Protein AF-A0AAW0VQF1-F1 (afdb_monomer_lite)

Foldseek 3Di:
DDKDWDWAADPVQRLQGTDIDIDDDCVVVVVLVVLCVVCVVVRDSVDDNQVSSCVSSVDRPPDPDPDDDDDDPPPDQLAAPQPSHQDDPNDGQPDADPPPRHTHDPVSVVVVVVVVDDD

InterPro domains:
  IPR011011 Zinc finger, FYVE/PHD-type [SSF57903] (68-113)
  IPR013083 Zinc finger, RING/FYVE/PHD-type [G3DSA:3.30.40.10] (63-118)
  IPR026848 E3 ubiquitin-protein ligase FANCL [PTHR13206] (1-112)
  IPR026850 FANCL C-terminal domain [PF11793] (78-112)
  IPR043003 FANCL, UBC-like domain 3 superfamily [G3DSA:3.10.110.20] (1-62)
  IPR044037 FANCL, UBC-like domain 3 [PF18891] (1-61)

Organism: Cherax quadricarinatus (NCBI:txid27406)

pLDDT: mean 75.17, std 14.42, range [34.44, 90.5]

Secondary structure (DSSP, 8-state):
---EEEEE--TT-TTSPPEEEEES-HHHHHHHHHHHHHSGGG--TTS-HHHHHHHHHTS-------S-SSS---S----BTTT--S-BTTB---EE-TTT--EE-HHHHHHHHHTT---

Sequence (119 aa):
NHVSVQLCVSVAHPRSLPQCHFLGTSRLTAPLNALLTEKYEEWDPDRSIVSNLEAILGVSVVKSRSADSEGMAEEWSAECAVCYSLHLEDALPDLTCDHCSQAFHVQCLYELISCKVPS

Structure (mmCIF, N/CA/C/O backbone):
data_AF-A0AAW0VQF1-F1
#
_entry.id   AF-A0AAW0VQF1-F1
#
loop_
_atom_site.group_PDB
_atom_site.id
_atom_site.type_symbol
_atom_site.label_atom_id
_atom_site.label_alt_id
_atom_site.label_comp_id
_atom_site.label_asym_id
_atom_site.label_entity_id
_atom_site.label_seq_id
_atom_site.pdbx_PDB_ins_code
_atom_site.Cartn_x
_atom_site.Cartn_y
_atom_site.Cartn_z
_atom_site.occupancy
_atom_site.B_iso_or_equiv
_atom_site.auth_seq_id
_atom_site.auth_comp_id
_atom_site.auth_asym_id
_atom_site.auth_atom_id
_atom_site.pdbx_PDB_model_num
ATOM 1 N N . ASN A 1 1 ? -7.351 11.673 8.206 1.00 57.97 1 ASN A N 1
ATOM 2 C CA . ASN A 1 1 ? -6.978 10.460 8.964 1.00 57.97 1 ASN A CA 1
ATOM 3 C C . ASN A 1 1 ? -6.780 9.360 7.942 1.00 57.97 1 ASN A C 1
ATOM 5 O O . ASN A 1 1 ? -7.769 8.953 7.351 1.00 57.97 1 ASN A O 1
ATOM 9 N N . HIS A 1 2 ? -5.536 9.002 7.632 1.00 68.44 2 HIS A N 1
ATOM 10 C CA . HIS A 1 2 ? -5.218 8.101 6.522 1.00 68.44 2 HIS A CA 1
ATOM 11 C C . HIS A 1 2 ? -4.788 6.740 7.077 1.00 68.44 2 HIS A C 1
ATOM 13 O O . HIS A 1 2 ? -4.033 6.684 8.048 1.00 68.44 2 HIS A O 1
ATOM 19 N N . VAL A 1 3 ? -5.296 5.661 6.487 1.00 77.69 3 VAL A N 1
ATOM 20 C CA . VAL A 1 3 ? -4.863 4.289 6.766 1.00 77.69 3 VAL A CA 1
ATOM 21 C C . VAL A 1 3 ? -4.494 3.676 5.432 1.00 77.69 3 VAL A C 1
ATOM 23 O O . VAL A 1 3 ? -5.299 3.683 4.505 1.00 77.69 3 VAL A O 1
ATOM 26 N N . SER A 1 4 ? -3.277 3.162 5.344 1.00 81.06 4 SER A N 1
ATOM 27 C CA . SER A 1 4 ? -2.804 2.449 4.164 1.00 81.06 4 SER A CA 1
ATOM 28 C C . SER A 1 4 ? -2.938 0.950 4.407 1.00 81.06 4 SER A C 1
ATOM 30 O O . SER A 1 4 ? -2.774 0.484 5.533 1.00 81.06 4 SER A O 1
ATOM 32 N N . VAL A 1 5 ? -3.235 0.178 3.365 1.00 83.06 5 VAL A N 1
ATOM 33 C CA . VAL A 1 5 ? -3.287 -1.287 3.443 1.00 83.06 5 VAL A CA 1
ATOM 34 C C . VAL A 1 5 ? -2.250 -1.876 2.498 1.00 83.06 5 VAL A C 1
ATOM 36 O O . VAL A 1 5 ? -2.226 -1.561 1.311 1.00 83.06 5 VAL A O 1
ATOM 39 N N . GLN A 1 6 ? -1.374 -2.716 3.036 1.00 81.81 6 GLN A N 1
ATOM 40 C CA . GLN A 1 6 ? -0.417 -3.491 2.261 1.00 81.81 6 GLN A CA 1
ATOM 41 C C . GLN A 1 6 ? -0.984 -4.893 2.034 1.00 81.81 6 GLN A C 1
ATOM 43 O O . GLN A 1 6 ? -1.417 -5.550 2.981 1.00 81.81 6 GLN A O 1
ATOM 48 N N . LEU A 1 7 ? -0.989 -5.338 0.776 1.00 83.69 7 LEU A N 1
ATOM 49 C CA . LEU A 1 7 ? -1.543 -6.625 0.360 1.00 83.69 7 LEU A CA 1
ATOM 50 C C . LEU A 1 7 ? -0.426 -7.522 -0.172 1.00 83.69 7 LEU A C 1
ATOM 52 O O . LEU A 1 7 ? 0.212 -7.197 -1.172 1.00 83.69 7 LEU A O 1
ATOM 56 N N . CYS A 1 8 ? -0.217 -8.669 0.469 1.00 80.88 8 CYS A N 1
ATOM 57 C CA . CYS A 1 8 ? 0.690 -9.709 -0.006 1.00 80.88 8 CYS A CA 1
ATOM 58 C C . CYS A 1 8 ? -0.123 -10.827 -0.665 1.00 80.88 8 CYS A C 1
ATOM 60 O O . CYS A 1 8 ? -0.778 -11.620 0.015 1.00 80.88 8 CYS A O 1
ATOM 62 N N . VAL A 1 9 ? -0.091 -10.875 -1.998 1.00 83.44 9 VAL A N 1
ATOM 63 C CA . VAL A 1 9 ? -0.812 -11.867 -2.806 1.00 83.44 9 VAL A CA 1
ATOM 64 C C . VAL A 1 9 ? 0.130 -13.014 -3.169 1.00 83.44 9 VAL A C 1
ATOM 66 O O . VAL A 1 9 ? 1.237 -12.792 -3.657 1.00 83.44 9 VAL A O 1
ATOM 69 N N . SER A 1 10 ? -0.314 -14.254 -2.963 1.00 77.94 10 SER A N 1
ATOM 70 C CA . SER A 1 10 ? 0.448 -15.436 -3.373 1.00 77.94 10 SER A CA 1
ATOM 71 C C . SER A 1 10 ? 0.300 -15.679 -4.875 1.00 77.94 10 SER A C 1
ATOM 73 O O . SER A 1 10 ? -0.810 -15.867 -5.365 1.00 77.94 10 SER A O 1
ATOM 75 N N . VAL A 1 11 ? 1.415 -15.772 -5.603 1.00 77.50 11 VAL A N 1
ATOM 76 C CA . VAL A 1 11 ? 1.424 -16.075 -7.052 1.00 77.50 11 VAL A CA 1
ATOM 77 C C . VAL A 1 11 ? 0.788 -17.424 -7.406 1.00 77.50 11 VAL A C 1
ATOM 79 O O . VAL A 1 11 ? 0.231 -17.565 -8.489 1.00 77.50 11 VAL A O 1
ATOM 82 N N . ALA A 1 12 ? 0.822 -18.401 -6.495 1.00 79.44 12 ALA A N 1
ATOM 83 C CA . ALA A 1 12 ? 0.177 -19.702 -6.688 1.00 79.44 12 ALA A CA 1
ATOM 84 C C . ALA A 1 12 ? -1.360 -19.632 -6.607 1.00 79.44 12 ALA A C 1
ATOM 86 O O . ALA A 1 12 ? -2.048 -20.415 -7.254 1.00 79.44 12 ALA A O 1
ATOM 87 N N . HIS A 1 13 ? -1.898 -18.684 -5.833 1.00 75.56 13 HIS A N 1
ATOM 88 C CA . HIS A 1 13 ? -3.334 -18.526 -5.595 1.00 75.56 13 HIS A CA 1
ATOM 89 C C . HIS A 1 13 ? -3.698 -17.032 -5.587 1.00 75.56 13 HIS A C 1
ATOM 91 O O . HIS A 1 13 ? -3.992 -16.461 -4.540 1.00 75.56 13 HIS A O 1
ATOM 97 N N . PRO A 1 14 ? -3.695 -16.358 -6.749 1.00 72.56 14 PRO A N 1
ATOM 98 C CA . PRO A 1 14 ? -3.842 -14.902 -6.815 1.00 72.56 14 PRO A CA 1
ATOM 99 C C . PRO A 1 14 ? -5.221 -14.386 -6.379 1.00 72.56 14 PRO A C 1
ATOM 101 O O . PRO A 1 14 ? -5.385 -13.189 -6.169 1.00 72.56 14 PRO A O 1
ATOM 104 N N . ARG A 1 15 ? -6.215 -15.276 -6.261 1.00 73.75 15 ARG A N 1
ATOM 105 C CA . ARG A 1 15 ? -7.586 -14.942 -5.848 1.00 73.75 15 ARG A CA 1
ATOM 106 C C . ARG A 1 15 ? -7.921 -15.349 -4.411 1.00 73.75 15 ARG A C 1
ATOM 108 O O . ARG A 1 15 ? -9.003 -15.025 -3.924 1.00 73.75 15 ARG A O 1
ATOM 115 N N . SER A 1 16 ? -7.024 -16.065 -3.728 1.00 78.00 16 SER A N 1
ATOM 116 C CA . SER A 1 16 ? -7.207 -16.338 -2.302 1.00 78.00 16 SER A CA 1
ATOM 117 C C . SER A 1 16 ? -7.013 -15.057 -1.495 1.00 78.00 16 SER A C 1
ATOM 119 O O . SER A 1 16 ? -6.320 -14.144 -1.949 1.00 78.00 16 SER A O 1
ATOM 121 N N . LEU A 1 17 ? -7.582 -15.014 -0.289 1.00 79.75 17 LEU A N 1
ATOM 122 C CA . LEU A 1 17 ? -7.399 -13.913 0.654 1.00 79.75 17 LEU A CA 1
ATOM 123 C C . LEU A 1 17 ? -5.901 -13.567 0.789 1.00 79.75 17 LEU A C 1
ATOM 125 O O . LEU A 1 17 ? -5.116 -14.428 1.203 1.00 79.75 17 LEU A O 1
ATOM 129 N N . PRO A 1 18 ? -5.478 -12.344 0.426 1.00 83.50 18 PRO A N 1
ATOM 130 C CA . PRO A 1 18 ? -4.101 -11.930 0.609 1.00 83.50 18 PRO A CA 1
ATOM 131 C C . PRO A 1 18 ? -3.821 -11.620 2.074 1.00 83.50 18 PRO A C 1
ATOM 133 O O . PRO A 1 18 ? -4.712 -11.268 2.850 1.00 83.50 18 PRO A O 1
ATOM 136 N N . GLN A 1 19 ? -2.546 -11.674 2.442 1.00 82.69 19 GLN A N 1
ATOM 137 C CA . GLN A 1 19 ? -2.124 -11.148 3.731 1.00 82.69 19 GLN A CA 1
ATOM 138 C C . GLN A 1 19 ? -2.324 -9.628 3.725 1.00 82.69 19 GLN A C 1
ATOM 140 O O . GLN A 1 19 ? -1.672 -8.922 2.956 1.00 82.69 19 GLN A O 1
ATOM 145 N N . CYS A 1 20 ? -3.248 -9.144 4.556 1.00 84.56 20 CYS A N 1
ATOM 146 C CA . CYS A 1 20 ? -3.586 -7.729 4.671 1.00 84.56 20 CYS A CA 1
ATOM 147 C C . CYS A 1 20 ? -2.892 -7.133 5.898 1.00 84.56 20 CYS A C 1
ATOM 149 O O . CYS A 1 20 ? -3.084 -7.614 7.013 1.00 84.56 20 CYS A O 1
ATOM 151 N N . HIS A 1 21 ? -2.104 -6.077 5.707 1.00 83.38 21 HIS A N 1
ATOM 152 C CA . HIS A 1 21 ? -1.444 -5.366 6.795 1.00 83.38 21 HIS A CA 1
ATOM 153 C C . HIS A 1 21 ? -1.852 -3.891 6.788 1.00 83.38 21 HIS A C 1
ATOM 155 O O . HIS A 1 21 ? -1.505 -3.141 5.875 1.00 83.38 21 HIS A O 1
ATOM 161 N N . PHE A 1 22 ? -2.621 -3.480 7.799 1.00 85.06 22 PHE A N 1
ATOM 162 C CA . PHE A 1 22 ? -3.079 -2.099 7.943 1.00 85.06 22 PHE A CA 1
ATOM 163 C C . PHE A 1 22 ? -2.020 -1.243 8.640 1.00 85.06 22 PHE A C 1
ATOM 165 O O . PHE A 1 22 ? -1.642 -1.502 9.782 1.00 85.06 22 PHE A O 1
ATOM 172 N N . LEU A 1 23 ? -1.593 -0.186 7.959 1.00 82.69 23 LEU A N 1
ATOM 173 C CA . LEU A 1 23 ? -0.605 0.786 8.403 1.00 82.69 23 LEU A CA 1
ATOM 174 C C . LEU A 1 23 ? -1.313 2.092 8.775 1.00 82.69 23 LEU A C 1
ATOM 176 O O . LEU A 1 23 ? -1.992 2.709 7.953 1.00 82.69 23 LEU A O 1
ATOM 180 N N . GLY A 1 24 ? -1.166 2.519 10.025 1.00 82.00 24 GLY A N 1
ATOM 181 C CA . GLY A 1 24 ? -1.808 3.720 10.547 1.00 82.00 24 GLY A CA 1
ATOM 182 C C . GLY A 1 24 ? -1.875 3.707 12.070 1.00 82.00 24 GLY A C 1
ATOM 183 O O . GLY A 1 24 ? -1.261 2.871 12.731 1.00 82.00 24 GLY A O 1
ATOM 184 N N . THR A 1 25 ? -2.640 4.634 12.647 1.00 82.88 25 THR A N 1
ATOM 185 C CA . THR A 1 25 ? -2.832 4.666 14.104 1.00 82.88 25 THR A CA 1
ATOM 186 C C . THR A 1 25 ? -3.618 3.442 14.580 1.00 82.88 25 THR A C 1
ATOM 188 O O . THR A 1 25 ? -4.621 3.070 13.969 1.00 82.88 25 THR A O 1
ATOM 191 N N . SER A 1 26 ? -3.218 2.852 15.712 1.00 80.25 26 SER A N 1
ATOM 192 C CA . SER A 1 26 ? -3.838 1.636 16.271 1.00 80.25 26 SER A CA 1
ATOM 193 C C . SER A 1 26 ? -5.348 1.774 16.465 1.00 80.25 26 SER A C 1
ATOM 195 O O . SER A 1 26 ? -6.101 0.822 16.296 1.00 80.25 26 SER A O 1
ATOM 197 N N . ARG A 1 27 ? -5.807 2.991 16.775 1.00 80.88 27 ARG A N 1
ATOM 198 C CA . ARG A 1 27 ? -7.226 3.323 16.938 1.00 80.88 27 ARG A CA 1
ATOM 199 C C . ARG A 1 27 ? -8.046 3.124 15.656 1.00 80.88 27 ARG A C 1
ATOM 201 O O . ARG A 1 27 ? -9.240 2.873 15.752 1.00 80.88 27 ARG A O 1
ATOM 208 N N . LEU A 1 28 ? -7.425 3.249 14.484 1.00 80.19 28 LEU A N 1
ATOM 209 C CA . LEU A 1 28 ? -8.071 3.050 13.185 1.00 80.19 28 LEU A CA 1
ATOM 210 C C . LEU A 1 28 ? -7.803 1.657 12.616 1.00 80.19 28 LEU A C 1
ATOM 212 O O . LEU A 1 28 ? -8.687 1.080 11.999 1.00 80.19 28 LEU A O 1
ATOM 216 N N . THR A 1 29 ? -6.610 1.098 12.831 1.00 83.38 29 THR A N 1
ATOM 217 C CA . THR A 1 29 ? -6.235 -0.210 12.273 1.00 83.38 29 THR A CA 1
ATOM 218 C C . THR A 1 29 ? -6.812 -1.388 13.058 1.00 83.38 29 THR A C 1
ATOM 220 O O . THR A 1 29 ? -7.127 -2.414 12.460 1.00 83.38 29 THR A O 1
ATOM 223 N N . ALA A 1 30 ? -7.006 -1.259 14.376 1.00 83.44 30 ALA A N 1
ATOM 224 C CA . ALA A 1 30 ? -7.602 -2.306 15.209 1.00 83.44 30 ALA A CA 1
ATOM 225 C C . ALA A 1 30 ? -9.034 -2.700 14.789 1.00 83.44 30 ALA A C 1
ATOM 227 O O . ALA A 1 30 ? -9.265 -3.895 14.599 1.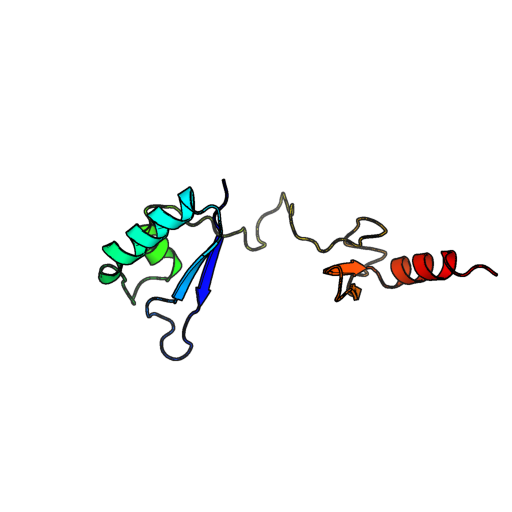00 83.44 30 ALA A O 1
ATOM 228 N N . PRO A 1 3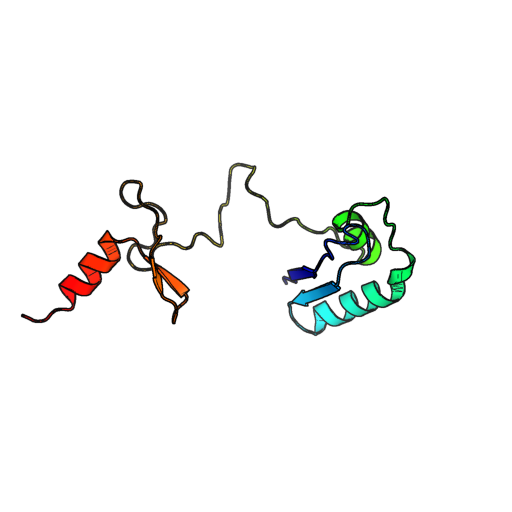1 ? -9.990 -1.765 14.587 1.00 85.38 31 PRO A N 1
ATOM 229 C CA . PRO A 1 31 ? -11.330 -2.137 14.129 1.00 85.38 31 PRO A CA 1
ATOM 230 C C . PRO A 1 31 ? -11.325 -2.713 12.707 1.00 85.38 31 PRO A C 1
ATOM 232 O O . PRO A 1 31 ? -12.077 -3.642 12.439 1.00 85.38 31 PRO A O 1
ATOM 235 N N . LEU A 1 32 ? -10.452 -2.231 11.813 1.00 85.69 32 LEU A N 1
ATOM 236 C CA . LEU A 1 32 ? -10.331 -2.767 10.450 1.00 85.69 32 LEU A CA 1
ATOM 237 C C . LEU A 1 32 ? -9.816 -4.213 10.446 1.00 85.69 32 LEU A C 1
ATOM 239 O O . LEU A 1 32 ? -10.356 -5.054 9.735 1.00 85.69 32 LEU A O 1
ATOM 243 N N . ASN A 1 33 ? -8.822 -4.525 11.283 1.00 86.56 33 ASN A N 1
ATOM 244 C CA . ASN A 1 33 ? -8.348 -5.898 11.468 1.00 86.56 33 ASN A CA 1
ATOM 245 C C . ASN A 1 33 ? -9.422 -6.807 12.076 1.00 86.56 33 ASN A C 1
ATOM 247 O O . ASN A 1 33 ? -9.563 -7.950 11.645 1.00 86.56 33 ASN A O 1
ATOM 251 N N . ALA A 1 34 ? -10.177 -6.311 13.060 1.00 86.38 34 ALA A N 1
ATOM 252 C CA . ALA A 1 34 ? -11.268 -7.067 13.667 1.00 86.38 34 ALA A CA 1
ATOM 253 C C . ALA A 1 34 ? -12.357 -7.397 12.635 1.00 86.38 34 ALA A C 1
ATOM 255 O O . ALA A 1 34 ? -12.736 -8.556 12.516 1.00 86.38 34 ALA A O 1
ATOM 256 N N . LEU A 1 35 ? -12.774 -6.413 11.829 1.00 86.44 35 LEU A N 1
ATOM 257 C CA . LEU A 1 35 ? -13.737 -6.609 10.741 1.00 86.44 35 LEU A CA 1
ATOM 258 C C . LEU A 1 35 ? -13.229 -7.612 9.706 1.00 86.44 35 LEU A C 1
ATOM 260 O O . LEU A 1 35 ? -13.948 -8.542 9.365 1.00 86.44 35 LEU A O 1
ATOM 264 N N . LEU A 1 36 ? -11.980 -7.471 9.252 1.00 85.69 36 LEU A N 1
ATOM 265 C CA . LEU A 1 36 ? -11.381 -8.401 8.292 1.00 85.69 36 LEU A CA 1
ATOM 266 C C . LEU A 1 36 ? -11.348 -9.840 8.831 1.00 85.69 36 LEU A C 1
ATOM 268 O O . LEU A 1 36 ? -11.576 -10.783 8.080 1.00 85.69 36 LEU A O 1
ATOM 272 N N . THR A 1 37 ? -11.083 -10.001 10.129 1.00 84.94 37 THR A N 1
ATOM 273 C CA . THR A 1 37 ? -11.030 -11.314 10.787 1.00 84.94 37 THR A CA 1
ATOM 274 C C . THR A 1 37 ? -12.421 -11.896 11.026 1.00 84.94 37 THR A C 1
ATOM 276 O O . THR A 1 37 ? -12.584 -13.100 10.921 1.00 84.94 37 THR A O 1
ATOM 279 N N . GLU A 1 38 ? -13.425 -11.077 11.341 1.00 86.62 38 GLU A N 1
ATOM 280 C CA . GLU A 1 38 ? -14.807 -11.528 11.565 1.00 86.62 38 GLU A CA 1
ATOM 281 C C . GLU A 1 38 ? -15.490 -11.931 10.252 1.00 86.62 38 GLU A C 1
ATOM 283 O O . GLU A 1 38 ? -16.186 -12.936 10.174 1.00 86.62 38 GLU A O 1
ATOM 288 N N . LYS A 1 39 ? -15.246 -11.153 9.199 1.00 83.06 39 LYS A N 1
ATOM 289 C CA . LYS A 1 39 ? -15.884 -11.264 7.885 1.00 83.06 39 LYS A CA 1
ATOM 290 C C . LYS A 1 39 ? -15.063 -12.088 6.888 1.00 83.06 39 LYS A C 1
ATOM 292 O O . LYS A 1 39 ? -15.339 -12.058 5.690 1.00 83.06 39 LYS A O 1
ATOM 297 N N . TYR A 1 40 ? -14.037 -12.801 7.357 1.00 80.81 40 TYR A N 1
ATOM 298 C CA . TYR A 1 40 ? -13.095 -13.522 6.494 1.00 80.81 40 TYR A CA 1
ATOM 299 C C . TYR A 1 40 ? -13.774 -14.598 5.627 1.00 80.81 40 TYR A C 1
ATOM 301 O O . TYR A 1 40 ? -13.318 -14.870 4.519 1.00 80.81 40 TYR A O 1
ATOM 309 N N . GLU A 1 41 ? -14.876 -15.181 6.113 1.00 81.19 41 GLU A N 1
ATOM 310 C CA . GLU A 1 41 ? -15.663 -16.209 5.415 1.00 81.19 41 GLU A CA 1
ATOM 311 C C . GLU A 1 41 ? -16.465 -15.646 4.236 1.00 81.19 41 GLU A C 1
ATOM 313 O O . GLU A 1 41 ? -16.837 -16.393 3.336 1.00 81.19 41 GLU A O 1
ATOM 318 N N . GLU A 1 42 ? -16.700 -14.330 4.205 1.00 83.94 42 GLU A N 1
ATOM 319 C CA . GLU A 1 42 ? -17.379 -13.651 3.094 1.00 83.94 42 GLU A CA 1
ATOM 320 C C . GLU A 1 42 ? -16.423 -13.351 1.920 1.00 83.94 42 GLU A C 1
ATOM 322 O O . GLU A 1 42 ? -16.816 -12.702 0.949 1.00 83.94 42 GLU A O 1
ATOM 327 N N . TRP A 1 43 ? -15.162 -13.808 1.985 1.00 85.44 43 TRP A N 1
ATOM 328 C CA . TRP A 1 43 ? -14.202 -13.647 0.895 1.00 85.44 43 TRP A CA 1
ATOM 329 C C . TRP A 1 43 ? -14.585 -14.495 -0.322 1.00 85.44 43 TRP A C 1
ATOM 331 O O . TRP A 1 43 ? -14.459 -15.719 -0.321 1.00 85.44 43 TRP A O 1
ATOM 341 N N . ASP A 1 44 ? -14.980 -13.823 -1.398 1.00 83.69 44 ASP A N 1
ATOM 342 C CA . ASP A 1 44 ? -15.390 -14.455 -2.648 1.00 83.69 44 ASP A CA 1
ATOM 343 C C . ASP A 1 44 ? -14.220 -14.472 -3.660 1.00 83.69 44 ASP A C 1
ATOM 345 O O . ASP A 1 44 ? -13.818 -13.410 -4.145 1.00 83.69 44 ASP A O 1
ATOM 349 N N . PRO A 1 45 ? -13.642 -15.637 -4.008 1.00 80.62 45 PRO A N 1
ATOM 350 C CA . PRO A 1 45 ? -12.522 -15.724 -4.948 1.00 80.62 45 PRO A CA 1
ATOM 351 C C . PRO A 1 45 ? -12.903 -15.400 -6.404 1.00 80.62 45 PRO A C 1
ATOM 353 O O . PRO A 1 45 ? -12.009 -15.246 -7.240 1.00 80.62 45 PRO A O 1
ATOM 356 N N . ASP A 1 46 ? -14.191 -15.299 -6.739 1.00 82.88 46 ASP A N 1
ATOM 357 C CA . ASP A 1 46 ? -14.650 -14.847 -8.056 1.00 82.88 46 ASP A CA 1
ATOM 358 C C . ASP A 1 46 ? -14.741 -13.314 -8.148 1.00 82.88 46 ASP A C 1
ATOM 360 O O . ASP A 1 46 ? -14.800 -12.754 -9.247 1.00 82.88 46 ASP A O 1
ATOM 364 N N . ARG A 1 47 ? -14.670 -12.606 -7.012 1.00 80.81 47 ARG A N 1
ATOM 365 C CA . ARG A 1 47 ? -14.608 -11.139 -6.952 1.00 80.81 47 ARG A CA 1
ATOM 366 C C . ARG A 1 47 ? -13.175 -10.620 -6.941 1.00 80.81 47 ARG A C 1
ATOM 368 O O . ARG A 1 47 ? -12.217 -11.305 -6.588 1.00 80.81 47 ARG A O 1
ATOM 375 N N . SER A 1 48 ? -13.020 -9.351 -7.323 1.00 82.69 48 SER A N 1
ATOM 376 C CA . SER A 1 48 ? -11.727 -8.676 -7.212 1.00 82.69 48 SER A CA 1
ATOM 377 C C . SER A 1 48 ? -11.334 -8.488 -5.742 1.00 82.69 48 SER A C 1
ATOM 379 O O . SER A 1 48 ? -12.187 -8.231 -4.892 1.00 82.69 48 SER A O 1
ATOM 381 N N . ILE A 1 49 ? -10.029 -8.543 -5.458 1.00 82.38 49 ILE A N 1
ATOM 382 C CA . ILE A 1 49 ? -9.460 -8.311 -4.118 1.00 82.38 49 ILE A CA 1
ATOM 383 C C . ILE A 1 49 ? -9.966 -6.989 -3.527 1.00 82.38 49 ILE A C 1
ATOM 385 O O . ILE A 1 49 ? -10.358 -6.937 -2.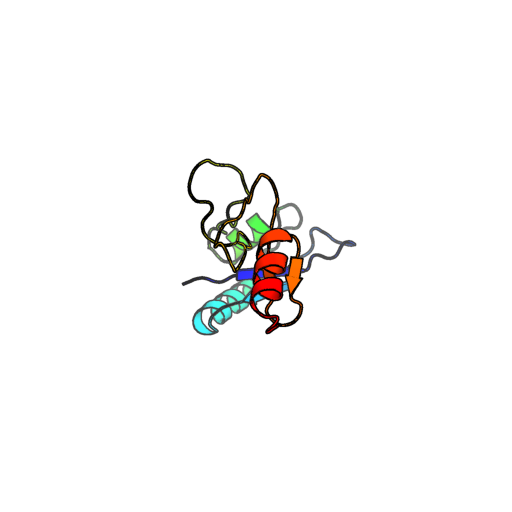366 1.00 82.38 49 ILE A O 1
ATOM 389 N N . VAL A 1 50 ? -9.994 -5.927 -4.338 1.00 83.00 50 VAL A N 1
ATOM 390 C CA . VAL A 1 50 ? -10.447 -4.598 -3.904 1.00 83.00 50 VAL A CA 1
ATOM 391 C C . VAL A 1 50 ? -11.928 -4.628 -3.539 1.00 83.00 50 VAL A C 1
ATOM 393 O O . VAL A 1 50 ? -12.286 -4.186 -2.457 1.00 83.00 50 VAL A O 1
ATOM 396 N N . SER A 1 51 ? -12.775 -5.215 -4.387 1.00 82.31 51 SER A N 1
ATOM 397 C CA . SER A 1 51 ? -14.216 -5.309 -4.122 1.00 82.31 51 SER A CA 1
ATOM 398 C C . SER A 1 51 ? -14.536 -6.136 -2.875 1.00 82.31 51 SER A C 1
ATOM 400 O O . SER A 1 51 ? -15.463 -5.794 -2.146 1.00 82.31 51 SER A O 1
ATOM 402 N N . ASN A 1 52 ? -13.772 -7.201 -2.606 1.00 86.62 52 ASN A N 1
ATOM 403 C CA . ASN A 1 52 ? -13.915 -7.960 -1.363 1.00 86.62 52 ASN A CA 1
ATOM 404 C C . ASN A 1 52 ? -13.534 -7.121 -0.148 1.00 86.62 52 ASN A C 1
ATOM 406 O O . ASN A 1 52 ? -14.274 -7.101 0.830 1.00 86.62 52 ASN A O 1
ATOM 410 N N . LEU A 1 53 ? -12.416 -6.394 -0.213 1.00 83.81 53 LEU A N 1
ATOM 411 C CA . LEU A 1 53 ? -12.000 -5.507 0.872 1.00 83.81 53 LEU A CA 1
ATOM 412 C C . LEU A 1 53 ? -13.031 -4.403 1.127 1.00 83.81 53 LEU A C 1
ATOM 414 O O . LEU A 1 53 ? -13.330 -4.126 2.282 1.00 83.81 53 LEU A O 1
ATOM 418 N N . GLU A 1 54 ? -13.624 -3.823 0.083 1.00 85.31 54 GLU A N 1
ATOM 419 C CA . GLU A 1 54 ? -14.691 -2.825 0.226 1.00 85.31 54 GLU A CA 1
ATOM 420 C C . GLU A 1 54 ? -15.943 -3.399 0.898 1.00 85.31 54 GLU A C 1
ATOM 422 O O . GLU A 1 54 ? -16.508 -2.773 1.796 1.00 85.31 54 GLU A O 1
ATOM 427 N N . ALA A 1 55 ? -16.355 -4.609 0.508 1.00 84.06 55 ALA A N 1
ATOM 428 C CA . ALA A 1 55 ? -17.511 -5.287 1.089 1.00 84.06 55 ALA A CA 1
ATOM 429 C C . ALA A 1 55 ? -17.284 -5.685 2.558 1.00 84.06 55 ALA A C 1
ATOM 431 O O . ALA A 1 55 ? -18.166 -5.497 3.394 1.00 84.06 55 ALA A O 1
ATOM 432 N N . ILE A 1 56 ? -16.093 -6.198 2.873 1.00 85.31 56 ILE A N 1
ATOM 433 C CA . ILE A 1 56 ? -15.702 -6.662 4.211 1.00 85.31 56 ILE A CA 1
ATOM 434 C C . ILE A 1 56 ? -15.522 -5.490 5.176 1.00 85.31 56 ILE A C 1
ATOM 436 O O . ILE A 1 56 ? -16.016 -5.519 6.302 1.00 85.31 56 ILE A O 1
ATOM 440 N N . LEU A 1 57 ? -14.804 -4.454 4.744 1.00 81.88 57 LEU A N 1
ATOM 441 C CA . LEU A 1 57 ? -14.459 -3.316 5.591 1.00 81.88 57 LEU A CA 1
ATOM 442 C C . LEU A 1 57 ? -15.580 -2.270 5.640 1.00 81.88 57 LEU A C 1
ATOM 444 O O . LEU A 1 57 ? -15.540 -1.386 6.494 1.00 81.88 57 LEU A O 1
ATOM 448 N N . GLY A 1 58 ? -16.567 -2.347 4.741 1.00 76.31 58 GLY A N 1
ATOM 449 C CA . GLY A 1 58 ? -17.656 -1.372 4.643 1.00 76.31 58 GLY A CA 1
ATOM 450 C C . GLY A 1 58 ? -17.169 0.034 4.279 1.00 76.31 58 GLY A C 1
ATOM 451 O O . GLY A 1 58 ? -17.844 1.020 4.570 1.00 76.31 58 GLY A O 1
ATOM 452 N N . VAL A 1 59 ? -15.981 0.134 3.680 1.00 74.31 59 VAL A N 1
ATOM 453 C CA . VAL A 1 59 ? -15.350 1.391 3.271 1.00 74.31 59 VAL A CA 1
ATOM 454 C C . VAL A 1 59 ? -15.086 1.351 1.779 1.00 74.31 59 VAL A C 1
ATOM 456 O O . VAL A 1 59 ? -14.683 0.323 1.242 1.00 74.31 59 VAL A O 1
ATOM 459 N N . SER A 1 60 ? -15.273 2.481 1.106 1.00 69.94 60 SER A N 1
ATOM 460 C CA . SER A 1 60 ? -14.809 2.632 -0.269 1.00 69.94 60 SER A CA 1
ATOM 461 C C . SER A 1 60 ? -13.289 2.734 -0.252 1.00 69.94 60 SER A C 1
ATOM 463 O O . SER A 1 60 ? -12.731 3.652 0.357 1.00 69.94 60 SER A O 1
ATOM 465 N N . VAL A 1 61 ? -12.612 1.787 -0.898 1.00 67.69 61 VAL A N 1
ATOM 466 C CA . VAL A 1 61 ? -11.164 1.838 -1.062 1.00 67.69 61 VAL A CA 1
ATOM 467 C C . VAL A 1 61 ? -10.919 2.930 -2.084 1.00 67.69 61 VAL A C 1
ATOM 469 O O . VAL A 1 61 ? -11.066 2.735 -3.291 1.00 67.69 61 VAL A O 1
ATOM 472 N N . VAL A 1 62 ? -10.553 4.113 -1.596 1.00 63.84 62 VAL A N 1
ATOM 473 C CA . VAL A 1 62 ? -9.991 5.137 -2.464 1.00 63.84 62 VAL A CA 1
ATOM 474 C C . VAL A 1 62 ? -8.720 4.542 -3.051 1.00 63.84 62 VAL A C 1
ATOM 476 O O . VAL A 1 62 ? -7.707 4.377 -2.372 1.00 63.84 62 VAL A O 1
ATOM 479 N N . LYS A 1 63 ? -8.791 4.129 -4.320 1.00 56.22 63 LYS A N 1
ATOM 480 C CA . LYS A 1 63 ? -7.583 3.846 -5.084 1.00 56.22 63 LYS A CA 1
ATOM 481 C C . LYS A 1 63 ? -6.753 5.114 -4.978 1.00 56.22 63 LYS A C 1
ATOM 483 O O . LYS A 1 63 ? -7.222 6.170 -5.406 1.00 56.22 63 LYS A O 1
ATOM 488 N N . SER A 1 64 ? -5.563 5.019 -4.381 1.00 45.97 64 SER A N 1
ATOM 489 C CA . SER A 1 64 ? -4.575 6.077 -4.556 1.00 45.97 64 SER A CA 1
ATOM 490 C C . SER A 1 64 ? -4.468 6.283 -6.058 1.00 45.97 64 SER A C 1
ATOM 492 O O . SER A 1 64 ? -4.266 5.323 -6.810 1.00 45.97 64 SER A O 1
ATOM 494 N N . ARG A 1 65 ? -4.826 7.492 -6.475 1.00 42.16 65 ARG A N 1
ATOM 495 C CA . ARG A 1 65 ? -5.190 7.851 -7.836 1.00 42.16 65 ARG A CA 1
ATOM 496 C C . ARG A 1 65 ? -4.079 7.386 -8.773 1.00 42.16 65 ARG A C 1
ATOM 498 O O . ARG A 1 65 ? -2.998 7.959 -8.810 1.00 42.16 65 ARG A O 1
ATOM 505 N N . SER A 1 66 ? -4.328 6.295 -9.486 1.00 35.31 66 SER A N 1
ATOM 506 C CA . SER A 1 66 ? -3.414 5.796 -10.503 1.00 35.31 66 SER A CA 1
ATOM 507 C C . SER A 1 66 ? -3.536 6.750 -11.687 1.00 35.31 66 SER A C 1
ATOM 509 O O . SER A 1 66 ? -4.523 6.680 -12.403 1.00 35.31 66 SER A O 1
ATOM 511 N N . ALA A 1 67 ? -2.611 7.704 -11.783 1.00 41.53 67 ALA A N 1
ATOM 512 C CA . ALA A 1 67 ? -2.061 8.316 -12.999 1.00 41.53 67 ALA A CA 1
ATOM 513 C C . ALA A 1 67 ? -2.969 8.724 -14.192 1.00 41.53 67 ALA A C 1
ATOM 515 O O . ALA A 1 67 ? -2.424 9.024 -15.244 1.00 41.53 67 ALA A O 1
ATOM 516 N N . ASP A 1 68 ? -4.294 8.827 -14.066 1.00 39.97 68 ASP A N 1
ATOM 517 C CA . ASP A 1 68 ? -5.175 9.252 -15.167 1.00 39.97 68 ASP A CA 1
ATOM 518 C C . ASP A 1 68 ? -6.312 10.149 -14.655 1.00 39.97 68 ASP A C 1
ATOM 520 O O . ASP A 1 68 ? -7.408 9.710 -14.303 1.00 39.97 68 ASP A O 1
ATOM 524 N N . SER A 1 69 ? -6.020 11.438 -14.506 1.00 34.44 69 SER A N 1
ATOM 525 C CA . SER A 1 69 ? -6.944 12.561 -14.736 1.00 34.44 69 SER A CA 1
ATOM 526 C C . SER A 1 69 ? -6.257 13.844 -14.294 1.00 34.44 69 SER A C 1
ATOM 528 O O . SER A 1 69 ? -5.812 13.987 -13.158 1.00 34.44 69 SER A O 1
ATOM 530 N N . GLU A 1 70 ? -6.187 14.762 -15.241 1.00 43.53 70 GLU A N 1
ATOM 531 C CA . GLU A 1 70 ? -5.696 16.126 -15.155 1.00 43.53 70 GLU A CA 1
ATOM 532 C C . GLU A 1 70 ? -6.051 16.798 -13.810 1.00 43.53 70 GLU A C 1
ATOM 534 O O . GLU A 1 70 ? -7.212 16.849 -13.401 1.00 43.53 70 GLU A O 1
ATOM 539 N N . GLY A 1 71 ? -5.030 17.301 -13.110 1.00 38.78 71 GLY A N 1
ATOM 540 C CA . GLY A 1 71 ? -5.160 18.117 -11.900 1.00 38.78 71 GLY A CA 1
ATOM 541 C C . GLY A 1 71 ? -4.777 17.390 -10.611 1.00 38.78 71 GLY A C 1
ATOM 542 O O . GLY A 1 71 ? -5.472 16.473 -10.197 1.00 38.78 71 GLY A O 1
ATOM 543 N N . MET A 1 72 ? -3.718 17.875 -9.952 1.00 36.78 72 MET A N 1
ATOM 544 C CA . MET A 1 72 ? -3.198 17.486 -8.624 1.00 36.78 72 MET A CA 1
ATOM 545 C C . MET A 1 72 ? -2.369 16.192 -8.574 1.00 36.78 72 MET A C 1
ATOM 547 O O . MET A 1 72 ? -2.765 15.190 -7.982 1.00 36.78 72 MET A O 1
ATOM 551 N N . ALA A 1 73 ? -1.173 16.263 -9.163 1.00 38.25 73 ALA A N 1
ATOM 552 C CA . ALA A 1 73 ? -0.014 15.447 -8.800 1.00 38.25 73 ALA A CA 1
ATOM 553 C C . ALA A 1 73 ? 0.667 16.043 -7.553 1.00 38.25 73 ALA A C 1
ATOM 555 O O . ALA A 1 73 ? 1.797 16.521 -7.619 1.00 38.25 73 ALA A O 1
ATOM 556 N N . GLU A 1 74 ? -0.045 16.081 -6.432 1.00 44.91 74 GLU A N 1
ATOM 557 C CA . GLU A 1 74 ? 0.553 16.430 -5.144 1.00 44.91 74 GLU A CA 1
ATOM 558 C C . GLU A 1 74 ? 0.814 15.134 -4.367 1.00 44.91 74 GLU A C 1
ATOM 560 O O . GLU A 1 74 ? -0.078 14.303 -4.216 1.00 44.91 74 GLU A O 1
ATOM 565 N N . GLU A 1 75 ? 2.064 14.996 -3.911 1.00 46.62 75 GLU A N 1
ATOM 566 C CA . GLU A 1 75 ? 2.598 13.972 -2.996 1.00 46.62 75 GLU A CA 1
ATOM 567 C C . GLU A 1 75 ? 3.009 12.613 -3.597 1.00 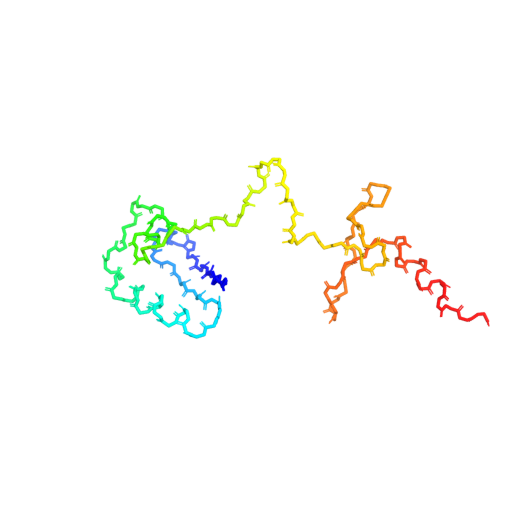46.62 75 GLU A C 1
ATOM 569 O O . GLU A 1 75 ? 2.419 11.577 -3.310 1.00 46.62 75 GLU A O 1
ATOM 574 N N . TRP A 1 76 ? 4.071 12.624 -4.417 1.00 46.19 76 TRP A N 1
ATOM 575 C CA . TRP A 1 76 ? 5.317 11.833 -4.214 1.00 46.19 76 TRP A CA 1
ATOM 576 C C . TRP A 1 76 ? 6.258 11.854 -5.430 1.00 46.19 76 TRP A C 1
ATOM 578 O O . TRP A 1 76 ? 6.999 10.909 -5.701 1.00 46.19 76 TRP A O 1
ATOM 588 N N . SER A 1 77 ? 6.288 12.962 -6.163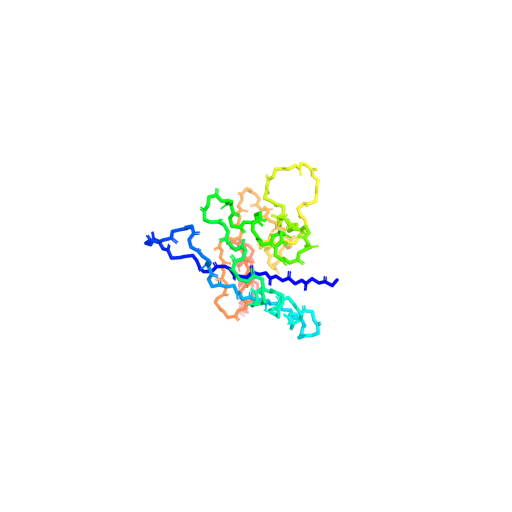 1.00 51.00 77 SER A N 1
ATOM 589 C CA . SER A 1 77 ? 7.424 13.244 -7.033 1.00 51.00 77 SER A CA 1
ATOM 590 C C . SER A 1 77 ? 8.664 13.310 -6.142 1.00 51.00 77 SER A C 1
ATOM 592 O O . SER A 1 77 ? 8.714 14.119 -5.219 1.00 51.00 77 SER A O 1
ATOM 594 N N . ALA A 1 78 ? 9.642 12.434 -6.360 1.00 64.88 78 ALA A N 1
ATOM 595 C CA . ALA A 1 78 ? 10.946 12.530 -5.720 1.00 64.88 78 ALA A CA 1
ATOM 596 C C . ALA A 1 78 ? 11.670 13.754 -6.299 1.00 64.88 78 ALA A C 1
ATOM 598 O O . ALA A 1 78 ? 12.558 13.628 -7.128 1.00 64.88 78 ALA A O 1
ATOM 599 N N . GLU A 1 79 ? 11.203 14.953 -5.961 1.00 81.50 79 GLU A N 1
ATOM 600 C CA . GLU A 1 79 ? 11.744 16.211 -6.457 1.00 81.50 79 GLU A CA 1
ATOM 601 C C . GLU A 1 79 ? 13.206 16.331 -6.040 1.00 81.50 79 GLU A C 1
ATOM 603 O O . GLU A 1 79 ? 13.609 15.872 -4.965 1.00 81.50 79 GLU A O 1
ATOM 608 N N . CYS A 1 80 ? 14.019 16.953 -6.893 1.00 84.62 80 CYS A N 1
ATOM 609 C CA . CYS A 1 80 ? 15.412 17.159 -6.550 1.00 84.62 80 CYS A CA 1
ATOM 610 C C . CYS A 1 80 ? 15.512 17.991 -5.266 1.00 84.62 80 CYS A C 1
ATOM 612 O O . CYS A 1 80 ? 15.039 19.124 -5.215 1.00 84.62 80 CYS A O 1
ATOM 614 N N . ALA A 1 81 ? 16.207 17.478 -4.252 1.00 82.94 81 ALA A N 1
ATOM 615 C CA . ALA A 1 81 ? 16.339 18.143 -2.954 1.00 82.94 81 ALA A CA 1
ATOM 616 C C . ALA A 1 81 ? 17.193 19.433 -2.970 1.00 82.94 81 ALA A C 1
ATOM 618 O O . ALA A 1 81 ? 17.405 20.048 -1.927 1.00 82.94 81 ALA A O 1
ATOM 619 N N . VAL A 1 82 ? 17.710 19.835 -4.135 1.00 84.56 82 VAL A N 1
ATOM 620 C CA . VAL A 1 82 ? 18.489 21.069 -4.326 1.00 84.56 82 VAL A CA 1
ATOM 621 C C . VAL A 1 82 ? 17.648 22.143 -5.009 1.00 84.56 82 VAL A C 1
ATOM 623 O O . VAL A 1 82 ? 17.573 23.262 -4.511 1.00 84.56 82 VAL A O 1
ATOM 626 N N . CYS A 1 83 ? 17.019 21.818 -6.141 1.00 86.81 83 CYS A N 1
ATOM 627 C CA . CYS A 1 83 ? 16.248 22.777 -6.937 1.00 86.81 83 CYS A CA 1
ATOM 628 C C . CYS A 1 83 ? 14.729 22.666 -6.741 1.00 86.81 83 CYS A C 1
ATOM 630 O O . CYS A 1 83 ? 13.988 23.427 -7.360 1.00 86.81 83 CYS A O 1
ATOM 632 N N . TYR A 1 84 ? 14.267 21.733 -5.899 1.00 84.00 84 TYR A N 1
ATOM 633 C CA . TYR A 1 84 ? 12.852 21.476 -5.601 1.00 84.00 84 TYR A CA 1
ATOM 634 C C . TYR A 1 84 ? 11.999 21.319 -6.865 1.00 84.00 84 TYR A C 1
ATOM 636 O O . TYR A 1 84 ? 10.863 21.770 -6.926 1.00 84.00 84 TYR A O 1
ATOM 644 N N . SER A 1 85 ? 12.590 20.744 -7.914 1.00 80.81 85 SER A N 1
ATOM 645 C CA . SER A 1 85 ? 11.954 20.557 -9.214 1.00 80.81 85 SER A CA 1
ATOM 646 C C . SER A 1 85 ? 12.091 19.102 -9.645 1.00 80.81 85 SER A C 1
ATOM 648 O O . SER A 1 85 ? 13.103 18.454 -9.369 1.00 80.81 85 SER A O 1
ATOM 650 N N . LEU A 1 86 ? 11.075 18.586 -10.338 1.00 79.56 86 LEU A N 1
ATOM 651 C CA . LEU A 1 86 ? 11.106 17.250 -10.942 1.00 79.56 86 LEU A CA 1
ATOM 652 C C . LEU A 1 86 ? 11.883 17.240 -12.267 1.00 79.56 86 LEU A C 1
ATOM 654 O O . LEU A 1 86 ? 12.579 16.279 -12.564 1.00 79.56 86 LEU A O 1
ATOM 658 N N . HIS A 1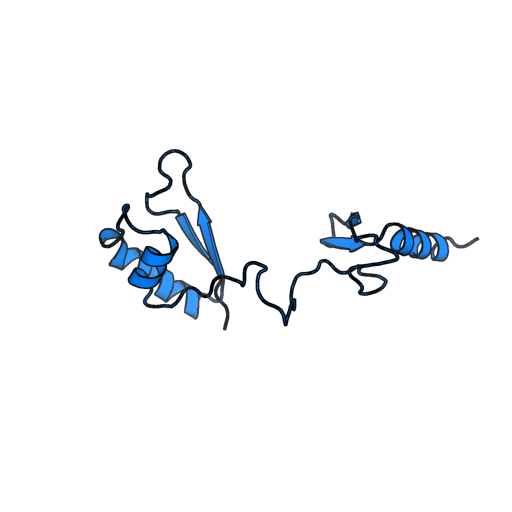 87 ? 11.809 18.324 -13.039 1.00 79.44 87 HIS A N 1
ATOM 659 C CA . HIS A 1 87 ? 12.466 18.432 -14.340 1.00 79.44 87 HIS A CA 1
ATOM 660 C C . HIS A 1 87 ? 13.512 19.543 -14.312 1.00 79.44 87 HIS A C 1
ATOM 662 O O . HIS A 1 87 ? 13.202 20.679 -13.953 1.00 79.44 87 HIS A O 1
ATOM 668 N N . LEU A 1 88 ? 14.732 19.216 -14.729 1.00 81.25 88 LEU A N 1
ATOM 669 C CA . LEU A 1 88 ? 15.791 20.178 -15.015 1.00 81.25 88 LEU A CA 1
ATOM 670 C C . LEU A 1 88 ? 16.286 19.904 -16.434 1.00 81.25 88 LEU A C 1
ATOM 672 O O . LEU A 1 88 ? 16.947 18.898 -16.651 1.00 81.25 88 LEU A O 1
ATOM 676 N N . GLU A 1 89 ? 15.938 20.765 -17.395 1.00 80.00 89 GLU A N 1
ATOM 677 C CA . GLU A 1 89 ? 16.362 20.610 -18.801 1.00 80.00 89 GLU A CA 1
ATOM 678 C C . GLU A 1 89 ? 16.041 19.208 -19.374 1.00 80.00 89 GLU A C 1
ATOM 680 O O . GLU A 1 89 ? 16.869 18.600 -20.044 1.00 80.00 89 GLU A O 1
ATOM 685 N N . ASP A 1 90 ? 14.837 18.694 -19.082 1.00 74.69 90 ASP A N 1
ATOM 686 C CA . ASP A 1 90 ? 14.353 17.338 -19.431 1.00 74.69 90 ASP A CA 1
ATOM 687 C C . ASP A 1 90 ? 14.960 16.179 -18.605 1.00 74.69 90 ASP A C 1
ATOM 689 O O . ASP A 1 90 ? 14.522 15.038 -18.718 1.00 74.69 90 ASP A O 1
ATOM 693 N N . ALA A 1 91 ? 15.909 16.447 -17.700 1.00 77.62 91 ALA A N 1
ATOM 694 C CA . ALA A 1 91 ? 16.455 15.440 -16.791 1.00 77.62 91 ALA A CA 1
ATOM 695 C C . ALA A 1 91 ? 15.576 15.236 -15.545 1.00 77.62 91 ALA A C 1
ATOM 697 O O . ALA A 1 91 ? 15.099 16.198 -14.929 1.00 77.62 91 ALA A O 1
ATOM 698 N N . LEU A 1 92 ? 15.432 13.972 -15.138 1.00 83.81 92 LEU A N 1
ATOM 699 C CA . LEU A 1 92 ? 14.806 13.557 -13.883 1.00 83.81 92 LEU A CA 1
ATOM 700 C C . LEU A 1 92 ? 15.864 13.368 -12.776 1.00 83.81 92 LEU A C 1
ATOM 702 O O . LEU A 1 92 ? 17.053 13.177 -13.059 1.00 83.81 92 LEU A O 1
ATOM 706 N N . PRO A 1 93 ? 15.476 13.474 -11.495 1.00 82.38 93 PRO A N 1
ATOM 707 C CA . PRO A 1 93 ? 16.380 13.279 -10.371 1.00 82.38 93 PRO A CA 1
ATOM 708 C C . PRO A 1 93 ? 16.599 11.782 -10.102 1.00 82.38 93 PRO A C 1
ATOM 710 O O . PRO A 1 93 ? 16.057 11.215 -9.160 1.00 82.38 93 PRO A O 1
ATOM 713 N N . ASP A 1 94 ? 17.408 11.139 -10.942 1.00 77.81 94 ASP A N 1
ATOM 714 C CA . ASP A 1 94 ? 17.702 9.701 -10.857 1.00 77.81 94 ASP A CA 1
ATOM 715 C C . ASP A 1 94 ? 18.778 9.333 -9.818 1.00 77.81 94 ASP A C 1
ATOM 717 O O . ASP A 1 94 ? 18.966 8.154 -9.514 1.00 77.81 94 ASP A O 1
ATOM 721 N N . LEU A 1 95 ? 19.503 10.305 -9.244 1.00 82.38 95 LEU A N 1
ATOM 722 C CA . LEU A 1 95 ? 20.456 10.012 -8.170 1.00 82.38 95 LEU A CA 1
ATOM 723 C C . LEU A 1 95 ? 19.775 10.040 -6.812 1.00 82.38 95 LEU A C 1
ATOM 725 O O . LEU A 1 95 ? 19.432 11.104 -6.307 1.00 82.38 95 LEU A O 1
ATOM 729 N N . THR A 1 96 ? 19.673 8.878 -6.178 1.00 83.50 96 THR A N 1
ATOM 730 C CA . THR A 1 96 ? 19.139 8.734 -4.823 1.00 83.50 96 THR A CA 1
ATOM 731 C C . THR A 1 96 ? 20.245 8.472 -3.807 1.00 83.50 96 THR A C 1
ATOM 733 O O . THR A 1 96 ? 21.134 7.657 -4.043 1.00 83.50 96 THR A O 1
ATOM 736 N N . CYS A 1 97 ? 20.186 9.128 -2.649 1.00 80.12 97 CYS A N 1
ATOM 737 C CA . CYS A 1 97 ? 21.077 8.835 -1.526 1.00 80.12 97 CYS A CA 1
ATOM 738 C C . CYS A 1 97 ? 20.516 7.698 -0.660 1.00 80.12 97 CYS A C 1
ATOM 740 O O . CYS A 1 97 ? 19.418 7.828 -0.122 1.00 80.12 97 CYS A O 1
ATOM 742 N N . ASP A 1 98 ? 21.295 6.640 -0.427 1.00 78.56 98 ASP A N 1
ATOM 743 C CA . ASP A 1 98 ? 20.869 5.484 0.382 1.00 78.56 98 ASP A CA 1
ATOM 744 C C . ASP A 1 98 ? 20.593 5.817 1.860 1.00 78.56 98 ASP A C 1
ATOM 746 O O . ASP A 1 98 ? 19.818 5.134 2.524 1.00 78.56 98 ASP A O 1
ATOM 750 N N . HIS A 1 99 ? 21.208 6.876 2.395 1.00 76.88 99 HIS A N 1
ATOM 751 C CA . HIS A 1 99 ? 21.082 7.237 3.811 1.00 76.88 99 HIS A CA 1
ATOM 752 C C . HIS A 1 99 ? 19.938 8.212 4.109 1.00 76.88 99 HIS A C 1
ATOM 754 O O . HIS A 1 99 ? 19.367 8.154 5.196 1.00 76.88 99 HIS A O 1
ATOM 760 N N . CYS A 1 100 ? 19.619 9.124 3.185 1.00 80.81 100 CYS A N 1
ATOM 761 C CA . CYS A 1 100 ? 18.556 10.117 3.379 1.00 80.81 100 CYS A CA 1
ATOM 762 C C . CYS A 1 100 ? 17.375 9.950 2.421 1.00 80.81 100 CYS A C 1
ATOM 764 O O . CYS A 1 100 ? 16.403 10.696 2.534 1.00 80.81 100 CYS A O 1
ATOM 766 N N . SER A 1 101 ? 17.426 8.982 1.498 1.00 76.12 101 SER A N 1
ATOM 767 C CA . SER A 1 101 ? 16.395 8.704 0.484 1.00 76.12 101 SER A CA 1
ATOM 768 C C . SER A 1 101 ? 16.014 9.910 -0.388 1.00 76.12 101 SER A C 1
ATOM 770 O O . SER A 1 101 ? 14.957 9.926 -1.009 1.00 76.12 101 SER A O 1
ATOM 772 N N . GLN A 1 102 ? 16.869 10.935 -0.436 1.00 83.00 102 GLN A N 1
ATOM 773 C CA . GLN A 1 102 ? 16.645 12.124 -1.254 1.00 83.00 102 GLN A CA 1
ATOM 774 C C . GLN A 1 102 ? 17.120 11.888 -2.684 1.00 83.00 102 GLN A C 1
ATOM 776 O O . GLN A 1 102 ? 18.159 11.257 -2.889 1.00 83.00 102 GLN A O 1
ATOM 781 N N . ALA A 1 103 ? 16.367 12.432 -3.637 1.00 85.62 103 ALA A N 1
ATOM 782 C CA . ALA A 1 103 ? 16.659 12.386 -5.060 1.00 85.62 103 ALA A CA 1
ATOM 783 C C . ALA A 1 103 ? 17.335 13.684 -5.529 1.00 85.62 103 ALA A C 1
ATOM 785 O O . ALA A 1 103 ? 17.085 14.771 -4.997 1.00 85.62 103 ALA A O 1
ATOM 786 N N . PHE A 1 104 ? 18.206 13.576 -6.528 1.00 86.56 104 PHE A N 1
ATOM 787 C CA . PHE A 1 104 ? 18.994 14.681 -7.055 1.00 86.56 104 PHE A CA 1
ATOM 788 C C . PHE A 1 104 ? 19.136 14.581 -8.570 1.00 86.56 104 PHE A C 1
ATOM 790 O O . PHE A 1 104 ? 19.402 13.507 -9.110 1.00 86.56 104 PHE A O 1
ATOM 797 N N . HIS A 1 105 ? 19.048 15.720 -9.261 1.00 90.50 105 HIS A N 1
ATOM 798 C CA . HIS A 1 105 ? 19.596 15.823 -10.611 1.00 90.50 105 HIS A CA 1
ATOM 799 C C . HIS A 1 105 ? 21.119 15.728 -10.548 1.00 90.50 105 HIS A C 1
ATOM 801 O O . HIS A 1 105 ? 21.742 16.316 -9.659 1.00 90.50 105 HIS A O 1
ATOM 807 N N . VAL A 1 106 ? 21.723 15.058 -11.534 1.00 87.06 106 VAL A N 1
ATOM 808 C CA . VAL A 1 106 ? 23.188 14.959 -11.684 1.00 87.06 106 VAL A CA 1
ATOM 809 C C . VAL A 1 106 ? 23.837 16.346 -11.610 1.00 87.06 106 VAL A C 1
ATOM 811 O O . VAL A 1 106 ? 24.799 16.541 -10.872 1.00 87.06 106 VAL A O 1
ATOM 814 N N . GLN A 1 107 ? 23.271 17.323 -12.325 1.00 85.31 107 GLN A N 1
ATOM 815 C CA . GLN A 1 107 ? 23.786 18.692 -12.399 1.00 85.31 107 GLN A CA 1
ATOM 816 C C . GLN A 1 107 ? 23.678 19.429 -11.060 1.00 85.31 107 GLN A C 1
ATOM 818 O O . GLN A 1 107 ? 24.646 20.032 -10.608 1.00 85.31 107 GLN A O 1
ATOM 823 N N . CYS A 1 108 ? 22.537 19.324 -10.373 1.00 84.75 108 CYS A N 1
ATOM 824 C CA . CYS A 1 108 ? 22.360 19.932 -9.055 1.00 84.75 108 CYS A CA 1
ATOM 825 C C . CYS A 1 108 ? 23.299 19.334 -8.005 1.00 84.75 108 CYS A C 1
ATOM 827 O O . CYS A 1 108 ? 23.823 20.064 -7.164 1.00 84.75 108 CYS A O 1
ATOM 829 N N . LEU A 1 109 ? 23.522 18.018 -8.049 1.00 86.69 109 LEU A N 1
ATOM 830 C CA . LEU A 1 109 ? 24.482 17.369 -7.165 1.00 86.69 109 LEU A CA 1
ATOM 831 C C . LEU A 1 109 ? 25.909 17.825 -7.481 1.00 86.69 109 LEU A C 1
ATOM 833 O O . LEU A 1 109 ? 26.648 18.145 -6.554 1.00 86.69 109 LEU A O 1
ATOM 837 N N . TYR A 1 110 ? 26.276 17.888 -8.764 1.00 85.19 110 TYR A N 1
ATOM 838 C CA . TYR A 1 110 ? 27.596 18.327 -9.215 1.00 85.19 110 TYR A CA 1
ATOM 839 C C . TYR A 1 110 ? 27.909 19.765 -8.783 1.00 85.19 110 TYR A C 1
ATOM 841 O O . TYR A 1 110 ? 28.976 20.014 -8.225 1.00 85.19 110 TYR A O 1
ATOM 849 N N . GLU A 1 111 ? 26.969 20.695 -8.951 1.00 83.38 111 GLU A N 1
ATOM 850 C CA . GLU A 1 111 ? 27.120 22.081 -8.489 1.00 83.38 111 GLU A CA 1
ATOM 851 C C . GLU A 1 111 ? 27.242 22.158 -6.962 1.00 83.38 111 GLU A C 1
ATOM 853 O O . GLU A 1 111 ? 28.102 22.862 -6.431 1.00 83.38 111 GLU A O 1
ATOM 858 N N . LEU A 1 112 ? 26.434 21.380 -6.233 1.00 82.31 112 LEU A N 1
ATOM 859 C CA . LEU A 1 112 ? 26.459 21.354 -4.771 1.00 82.31 112 LEU A CA 1
ATOM 860 C C . LEU A 1 112 ? 27.802 20.853 -4.219 1.00 82.31 112 LEU A C 1
ATOM 862 O O . LEU A 1 112 ? 28.316 21.423 -3.253 1.00 82.31 112 LEU A O 1
ATOM 866 N N . ILE A 1 113 ? 28.364 19.785 -4.798 1.00 80.81 113 ILE A N 1
ATOM 867 C CA . ILE A 1 113 ? 29.668 19.255 -4.372 1.00 80.81 113 ILE A CA 1
ATOM 868 C C . ILE A 1 113 ? 30.816 20.150 -4.839 1.00 80.81 113 ILE A C 1
ATOM 870 O O . ILE A 1 113 ? 31.756 20.351 -4.075 1.00 80.81 113 ILE A O 1
ATOM 874 N N . SER A 1 114 ? 30.718 20.746 -6.030 1.00 76.31 114 SER A N 1
ATOM 875 C CA . SER A 1 114 ? 31.737 21.653 -6.573 1.00 76.31 114 SER A CA 1
ATOM 876 C C . SER A 1 114 ? 31.818 22.954 -5.775 1.00 76.31 114 SER A C 1
ATOM 878 O O . SER A 1 114 ? 32.909 23.451 -5.517 1.00 76.31 114 SER A O 1
ATOM 880 N N . CYS A 1 115 ? 30.686 23.463 -5.283 1.00 64.75 115 CYS A N 1
ATOM 881 C CA . CYS A 1 115 ? 30.640 24.644 -4.420 1.00 64.75 115 CYS A CA 1
ATOM 882 C C . CYS A 1 115 ? 31.126 24.368 -2.979 1.00 64.75 115 CYS A C 1
ATOM 884 O O . CYS A 1 115 ? 31.382 25.304 -2.221 1.00 64.75 115 CYS A O 1
ATOM 886 N N . LYS A 1 116 ? 31.249 23.091 -2.582 1.00 61.41 116 LYS A N 1
ATOM 887 C CA . LYS A 1 116 ? 31.736 22.652 -1.262 1.00 61.41 116 LYS A CA 1
ATOM 888 C C . LYS A 1 116 ? 33.210 22.243 -1.242 1.00 61.41 116 LYS A C 1
ATOM 890 O O . LYS A 1 116 ? 33.693 21.862 -0.177 1.00 61.41 116 LYS A O 1
ATOM 895 N N . VAL A 1 117 ? 33.929 22.327 -2.363 1.00 48.06 117 VAL A N 1
ATOM 896 C CA . VAL A 1 117 ? 35.390 22.180 -2.372 1.00 48.06 117 VAL A CA 1
ATOM 897 C C . VAL A 1 117 ? 36.006 23.539 -2.018 1.00 48.06 117 VAL A C 1
ATOM 899 O O . VAL A 1 117 ? 35.969 24.441 -2.854 1.00 48.06 117 VAL A O 1
ATOM 902 N N . PRO A 1 118 ? 36.556 23.745 -0.805 1.00 49.28 118 PRO A N 1
ATOM 903 C CA . PRO A 1 118 ? 37.434 24.883 -0.588 1.00 49.28 118 PRO A CA 1
ATOM 904 C C . PRO A 1 118 ? 38.693 24.680 -1.442 1.00 49.28 118 PRO A C 1
ATOM 906 O O . PRO A 1 118 ? 39.332 23.630 -1.364 1.00 49.28 118 PRO A O 1
ATOM 909 N N . SER A 1 119 ? 39.011 25.667 -2.277 1.00 50.72 119 SER A N 1
ATOM 910 C CA . SER A 1 119 ? 40.334 25.831 -2.894 1.00 50.72 119 SER A CA 1
ATOM 911 C C . SER A 1 119 ? 41.428 25.994 -1.846 1.00 50.72 119 SER A C 1
ATOM 913 O O . SER A 1 119 ? 41.148 26.704 -0.850 1.00 50.72 119 SER A O 1
#

Radius of gyration: 21.17 Å; chains: 1; bounding box: 58×46×36 Å